Protein AF-A0A7W1U9C9-F1 (afdb_monomer_lite)

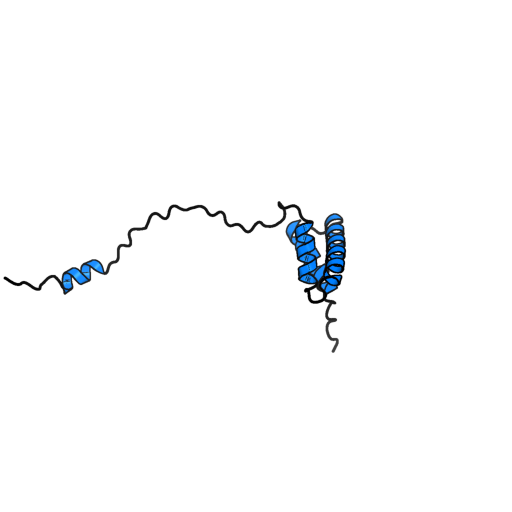pLDDT: mean 75.32, std 17.44, range [43.69, 95.0]

Structure (mmCIF, N/CA/C/O backbone):
data_AF-A0A7W1U9C9-F1
#
_entry.id   AF-A0A7W1U9C9-F1
#
loop_
_atom_site.group_PDB
_atom_site.id
_atom_site.type_symbol
_atom_site.label_atom_id
_atom_site.label_alt_id
_atom_site.label_comp_id
_atom_site.label_asym_id
_atom_site.label_entity_id
_atom_site.label_seq_id
_atom_site.pdbx_PDB_ins_code
_atom_site.Cartn_x
_atom_site.Cartn_y
_atom_site.Cartn_z
_atom_site.occupancy
_atom_site.B_iso_or_equiv
_atom_site.auth_seq_id
_atom_site.auth_comp_id
_atom_site.auth_asym_id
_atom_site.auth_atom_id
_atom_site.pdbx_PDB_model_num
ATOM 1 N N . MET A 1 1 ? -14.559 3.304 -29.428 1.00 45.06 1 MET A N 1
ATOM 2 C CA . MET A 1 1 ? -14.379 2.318 -28.343 1.00 45.06 1 MET A CA 1
ATOM 3 C C . MET A 1 1 ? -13.271 2.835 -27.444 1.00 45.06 1 MET A C 1
ATOM 5 O O . MET A 1 1 ? -12.119 2.829 -27.853 1.00 45.06 1 MET A O 1
ATOM 9 N N . SER A 1 2 ? -13.625 3.408 -26.297 1.00 45.78 2 SER A N 1
ATOM 10 C CA . SER A 1 2 ? -12.665 3.990 -25.357 1.00 45.78 2 SER A CA 1
ATOM 11 C C . SER A 1 2 ? -11.953 2.858 -24.619 1.00 45.78 2 SER A C 1
ATOM 13 O O . SER A 1 2 ? -12.599 2.119 -23.880 1.00 45.78 2 SER A O 1
ATOM 15 N N . HIS A 1 3 ? -10.649 2.679 -24.840 1.00 47.25 3 HIS A N 1
ATOM 16 C CA . HIS A 1 3 ? -9.854 1.806 -23.978 1.00 47.25 3 HIS A CA 1
ATOM 17 C C . HIS A 1 3 ? -9.926 2.344 -22.541 1.00 47.25 3 HIS A C 1
ATOM 19 O O . HIS A 1 3 ? -9.731 3.550 -22.357 1.00 47.25 3 HIS A O 1
ATOM 25 N N . PRO A 1 4 ? -10.211 1.508 -21.524 1.00 56.59 4 PRO A N 1
ATOM 26 C CA . PRO A 1 4 ? -10.078 1.951 -20.146 1.00 56.59 4 PRO A CA 1
ATOM 27 C C . PRO A 1 4 ? -8.625 2.382 -19.946 1.00 56.59 4 PRO A C 1
ATOM 29 O O . PRO A 1 4 ? -7.701 1.657 -20.319 1.00 56.59 4 PRO A O 1
ATOM 32 N N . ALA A 1 5 ? -8.428 3.598 -19.438 1.00 56.38 5 ALA A N 1
ATOM 33 C CA . ALA A 1 5 ? -7.106 4.123 -19.146 1.00 56.38 5 ALA A CA 1
ATOM 34 C C . ALA A 1 5 ? -6.394 3.127 -18.228 1.00 56.38 5 ALA A C 1
ATOM 36 O O . ALA A 1 5 ? -6.833 2.916 -17.099 1.00 56.38 5 ALA A O 1
ATOM 37 N N . ASN A 1 6 ? -5.333 2.484 -18.724 1.00 59.69 6 ASN A N 1
ATOM 38 C CA . ASN A 1 6 ? -4.490 1.648 -17.882 1.00 59.69 6 ASN A CA 1
ATOM 39 C C . ASN A 1 6 ? -3.922 2.560 -16.787 1.00 59.69 6 ASN A C 1
ATOM 41 O O . ASN A 1 6 ? -3.170 3.484 -17.120 1.00 59.69 6 ASN A O 1
ATOM 45 N N . PRO A 1 7 ? -4.298 2.366 -15.510 1.00 70.62 7 PRO A N 1
ATOM 46 C CA . PRO A 1 7 ? -3.764 3.189 -14.442 1.00 70.62 7 PRO A CA 1
ATOM 47 C C . PRO A 1 7 ? -2.250 3.018 -14.431 1.00 70.62 7 PRO A C 1
ATOM 49 O O . PRO A 1 7 ? -1.729 1.916 -14.630 1.00 70.62 7 PRO A O 1
ATOM 52 N N . SER A 1 8 ? -1.527 4.115 -14.212 1.00 87.62 8 SER A N 1
ATOM 53 C CA . SER A 1 8 ? -0.076 4.019 -14.061 1.00 87.62 8 SER A CA 1
ATOM 54 C C . SER A 1 8 ? 0.245 3.038 -12.926 1.00 87.62 8 SER A C 1
ATOM 56 O O . SER A 1 8 ? -0.478 2.977 -11.929 1.00 87.62 8 SER A O 1
ATOM 58 N N . LEU A 1 9 ? 1.337 2.276 -13.039 1.00 88.44 9 LEU A N 1
ATOM 59 C CA . LEU A 1 9 ? 1.717 1.296 -12.008 1.00 88.44 9 LEU A CA 1
ATOM 60 C C . LEU A 1 9 ? 1.820 1.921 -10.603 1.00 88.44 9 LEU A C 1
ATOM 62 O O . LEU A 1 9 ? 1.555 1.260 -9.604 1.00 88.44 9 LEU A O 1
ATOM 66 N N . TRP A 1 10 ? 2.152 3.211 -10.528 1.00 90.50 10 TRP A N 1
ATOM 67 C CA . TRP A 1 10 ? 2.185 3.984 -9.287 1.00 90.50 10 TRP A CA 1
ATOM 68 C C . TRP A 1 10 ? 0.803 4.337 -8.737 1.00 90.50 10 TRP A C 1
ATOM 70 O O . TRP A 1 10 ? 0.625 4.313 -7.523 1.00 90.50 10 TRP A O 1
ATOM 80 N N . GLN A 1 11 ? -0.174 4.626 -9.598 1.00 91.75 11 GLN A N 1
ATOM 81 C CA . GLN A 1 11 ? -1.568 4.775 -9.171 1.00 91.75 11 GLN A CA 1
ATOM 82 C C . GLN A 1 11 ? -2.117 3.443 -8.663 1.00 91.75 11 GLN A C 1
ATOM 84 O O . GLN A 1 11 ? -2.736 3.412 -7.608 1.00 91.75 11 GLN A O 1
ATOM 89 N N . ALA A 1 12 ? -1.822 2.335 -9.351 1.00 91.44 12 ALA A N 1
ATOM 90 C CA . ALA A 1 12 ? -2.210 1.006 -8.884 1.00 91.44 12 ALA A CA 1
ATOM 91 C C . ALA A 1 12 ? -1.579 0.674 -7.518 1.00 91.44 12 ALA A C 1
ATOM 93 O O . ALA A 1 12 ? -2.263 0.157 -6.637 1.00 91.44 12 ALA A O 1
ATOM 94 N N . ALA A 1 13 ? -0.301 1.017 -7.317 1.00 91.44 13 ALA A N 1
ATOM 95 C CA . ALA A 1 13 ? 0.383 0.856 -6.034 1.00 91.44 13 ALA A CA 1
ATOM 96 C C . ALA A 1 13 ? -0.255 1.701 -4.923 1.00 91.44 13 ALA A C 1
ATOM 98 O O . ALA A 1 13 ? -0.485 1.194 -3.827 1.00 91.44 13 ALA A O 1
ATOM 99 N N . GLN A 1 14 ? -0.595 2.959 -5.215 1.00 93.38 14 GLN A N 1
ATOM 100 C CA . GLN A 1 14 ? -1.296 3.831 -4.277 1.00 93.38 14 GLN A CA 1
ATOM 101 C C . GLN A 1 14 ? -2.674 3.266 -3.913 1.00 93.38 14 GLN A C 1
ATOM 103 O O . GLN A 1 14 ? -2.947 3.061 -2.739 1.00 93.38 14 GLN A O 1
ATOM 108 N N . SER A 1 15 ? -3.522 2.930 -4.888 1.00 92.12 15 SER A N 1
ATOM 109 C CA . SER A 1 15 ? -4.850 2.366 -4.604 1.00 92.12 15 SER A CA 1
ATOM 110 C C . SER A 1 15 ? -4.769 1.062 -3.804 1.00 92.12 15 SER A C 1
ATOM 112 O O . SER A 1 15 ? -5.617 0.802 -2.952 1.00 92.12 15 SER A O 1
ATOM 114 N N . ARG A 1 16 ? -3.733 0.244 -4.039 1.00 92.00 16 ARG A N 1
ATOM 115 C CA . ARG A 1 16 ? -3.473 -0.980 -3.268 1.00 92.00 16 ARG A CA 1
ATOM 116 C C . ARG A 1 16 ? -3.129 -0.667 -1.809 1.00 92.00 16 ARG A C 1
ATOM 118 O O . ARG A 1 16 ? -3.668 -1.320 -0.920 1.00 92.00 16 ARG A O 1
ATOM 125 N N . ALA A 1 17 ? -2.267 0.321 -1.580 1.00 91.69 17 ALA A N 1
ATOM 126 C CA . ALA A 1 17 ? -1.896 0.798 -0.252 1.00 91.69 17 ALA A CA 1
ATOM 127 C C . ALA A 1 17 ? -3.105 1.328 0.529 1.00 91.69 17 ALA A C 1
ATOM 129 O O . ALA A 1 17 ? -3.324 0.942 1.675 1.00 91.69 17 ALA A O 1
ATOM 130 N N . GLU A 1 18 ? -3.918 2.165 -0.115 1.00 92.81 18 GLU A N 1
ATOM 131 C CA . GLU A 1 18 ? -5.114 2.752 0.490 1.00 92.81 18 GLU A CA 1
ATOM 132 C C . GLU A 1 18 ? -6.138 1.673 0.860 1.00 92.81 18 GLU A C 1
ATOM 134 O O . GLU A 1 18 ? -6.653 1.663 1.977 1.00 92.81 18 GLU A O 1
ATOM 139 N N . ALA A 1 19 ? -6.374 0.712 -0.040 1.00 91.19 19 ALA A N 1
ATOM 140 C CA . ALA A 1 19 ? -7.255 -0.423 0.224 1.00 91.19 19 ALA A CA 1
ATOM 141 C C . ALA A 1 19 ? -6.742 -1.304 1.375 1.00 91.19 19 ALA A C 1
ATOM 143 O O . ALA A 1 19 ? -7.536 -1.767 2.192 1.00 91.19 19 ALA A O 1
ATOM 144 N N . TYR A 1 20 ? -5.426 -1.522 1.460 1.00 89.81 20 TYR A N 1
ATOM 145 C CA . TYR A 1 20 ? -4.811 -2.289 2.542 1.00 89.81 20 TYR A CA 1
ATOM 146 C C . TYR A 1 20 ? -4.984 -1.599 3.900 1.00 89.81 20 TYR A C 1
ATOM 148 O O . TYR A 1 20 ? -5.458 -2.224 4.846 1.00 89.81 20 TYR A O 1
ATOM 156 N N . LEU A 1 21 ? -4.675 -0.302 3.989 1.00 90.12 21 LEU A N 1
ATOM 157 C CA . LEU A 1 21 ? -4.851 0.469 5.222 1.00 90.12 21 LEU A CA 1
ATOM 158 C C . LEU A 1 21 ? -6.327 0.571 5.626 1.00 90.12 21 LEU A C 1
ATOM 160 O O . LEU A 1 21 ? -6.654 0.388 6.798 1.00 90.12 21 LEU A O 1
ATOM 164 N N . GLY A 1 22 ? -7.224 0.772 4.655 1.00 87.69 22 GLY A N 1
ATOM 165 C CA . GLY A 1 22 ? -8.666 0.77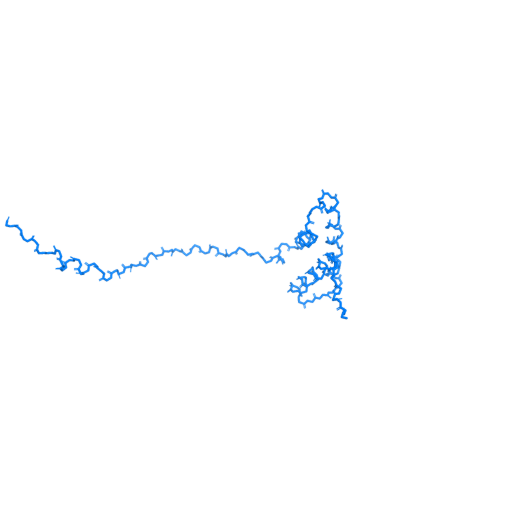2 4.892 1.00 87.69 22 GLY A CA 1
ATOM 166 C C . GLY A 1 22 ? -9.179 -0.561 5.445 1.00 87.69 22 GLY A C 1
ATOM 167 O O . GLY A 1 22 ? -10.003 -0.567 6.357 1.00 87.69 22 GLY A O 1
ATOM 168 N N . ALA A 1 23 ? -8.660 -1.689 4.946 1.00 87.81 23 ALA A N 1
ATOM 169 C CA . ALA A 1 23 ? -9.008 -3.018 5.445 1.00 87.81 23 ALA A CA 1
ATOM 170 C C . ALA A 1 23 ? -8.454 -3.289 6.853 1.00 87.81 23 ALA A C 1
ATOM 172 O O . ALA A 1 23 ? -9.132 -3.925 7.656 1.00 87.81 23 ALA A O 1
ATOM 173 N N . LEU A 1 24 ? -7.249 -2.802 7.163 1.00 85.12 24 LEU A N 1
ATOM 174 C CA . LEU A 1 24 ? -6.631 -2.984 8.479 1.00 85.12 24 LEU A CA 1
ATOM 175 C C . LEU A 1 24 ? -7.315 -2.169 9.579 1.00 85.12 24 LEU A C 1
ATOM 177 O O . LEU A 1 24 ? -7.475 -2.660 10.693 1.00 85.12 24 LEU A O 1
ATOM 181 N N . ARG A 1 25 ? -7.691 -0.921 9.284 1.00 82.06 25 ARG A N 1
ATOM 182 C CA . ARG A 1 25 ? -8.129 0.053 10.300 1.00 82.06 25 ARG A CA 1
ATOM 183 C C . ARG A 1 25 ? -9.627 0.365 10.266 1.00 82.06 25 ARG A C 1
ATOM 185 O O . ARG A 1 25 ? -10.107 1.157 11.069 1.00 82.06 25 ARG A O 1
ATOM 192 N N . GLY A 1 26 ? -10.381 -0.256 9.354 1.00 79.25 26 GLY A N 1
ATOM 193 C CA . GLY A 1 26 ? -11.832 -0.072 9.229 1.00 79.25 26 GLY A CA 1
ATOM 194 C C . GLY A 1 26 ? -12.254 1.297 8.679 1.00 79.25 26 GLY A C 1
ATOM 195 O O . GLY A 1 26 ? -13.434 1.640 8.727 1.00 79.25 26 GLY A O 1
ATOM 196 N N . GLY A 1 27 ? -11.309 2.084 8.156 1.00 79.75 27 GLY A N 1
ATOM 197 C CA . GLY A 1 27 ? -11.534 3.429 7.632 1.00 79.75 27 GLY A CA 1
ATOM 198 C C . GLY A 1 27 ? -10.273 4.021 7.000 1.00 79.75 27 GLY A C 1
ATOM 199 O O . GLY A 1 27 ? -9.176 3.503 7.184 1.00 79.75 27 GLY A O 1
ATOM 200 N N . PHE A 1 28 ? -10.434 5.099 6.226 1.00 84.56 28 PHE A N 1
ATOM 201 C CA . PHE A 1 28 ? -9.326 5.784 5.551 1.00 84.56 28 PHE A CA 1
ATOM 202 C C . PHE A 1 28 ? -9.358 7.291 5.842 1.00 84.56 28 PHE A C 1
ATOM 204 O O . PHE A 1 28 ? -10.087 8.063 5.206 1.00 84.56 28 PHE A O 1
ATOM 211 N N . GLY A 1 29 ? -8.588 7.702 6.846 1.00 88.38 29 GLY A N 1
ATOM 212 C CA . GLY A 1 29 ? -8.527 9.054 7.379 1.00 88.38 29 GLY A CA 1
ATOM 213 C C . GLY A 1 29 ? -7.243 9.793 7.008 1.00 88.38 29 GLY A C 1
ATOM 214 O O . GLY A 1 29 ? -6.636 9.585 5.957 1.00 88.38 29 GLY A O 1
ATOM 215 N N . THR A 1 30 ? -6.859 10.744 7.857 1.00 89.88 30 THR A N 1
ATOM 216 C CA . THR A 1 30 ? -5.656 11.567 7.671 1.00 89.88 30 THR A CA 1
ATOM 217 C C . THR A 1 30 ? -4.369 10.804 7.960 1.00 89.88 30 THR A C 1
ATOM 219 O O . THR A 1 30 ? -3.382 11.024 7.261 1.00 89.88 30 THR A O 1
ATOM 222 N N . GLU A 1 31 ? -4.376 9.900 8.939 1.00 89.31 31 GLU A N 1
ATOM 223 C CA . GLU A 1 31 ? -3.203 9.095 9.302 1.00 89.31 31 GLU A CA 1
ATOM 224 C C . GLU A 1 31 ? -2.834 8.122 8.179 1.00 89.31 31 GLU A C 1
ATOM 226 O O . GLU A 1 31 ? -1.683 8.061 7.753 1.00 89.31 31 GLU A O 1
ATOM 231 N N . GLU A 1 32 ? -3.820 7.435 7.605 1.00 90.56 32 GLU A N 1
ATOM 232 C CA . GLU A 1 32 ? -3.609 6.477 6.521 1.00 90.56 32 GLU A CA 1
ATOM 233 C C . GLU A 1 32 ? -3.094 7.169 5.252 1.00 90.56 32 GLU A C 1
ATOM 235 O O . GLU A 1 32 ? -2.234 6.637 4.546 1.00 90.56 32 GLU A O 1
ATOM 240 N N . ARG A 1 33 ? -3.550 8.400 4.982 1.00 90.81 33 ARG A N 1
ATOM 241 C CA . ARG A 1 33 ? -3.004 9.228 3.894 1.00 90.81 33 ARG A CA 1
ATOM 242 C C . ARG A 1 33 ? -1.546 9.596 4.137 1.00 90.81 33 ARG A C 1
ATOM 244 O O . ARG A 1 33 ? -0.755 9.548 3.196 1.00 90.81 33 ARG A O 1
ATOM 251 N N . GLN A 1 34 ? -1.181 9.949 5.370 1.00 92.81 34 GLN A N 1
ATOM 252 C CA . GLN A 1 34 ? 0.207 10.253 5.724 1.00 92.81 34 GLN A CA 1
ATOM 253 C C . GLN A 1 34 ? 1.100 9.016 5.577 1.00 92.81 34 GLN A C 1
ATOM 255 O O . GLN A 1 34 ? 2.165 9.119 4.970 1.00 92.81 34 GLN A O 1
ATOM 260 N N . LEU A 1 35 ? 0.639 7.849 6.038 1.00 91.56 35 LEU A N 1
ATOM 261 C CA . LEU A 1 35 ? 1.331 6.566 5.869 1.00 91.56 35 LEU A CA 1
ATOM 262 C C . LEU A 1 35 ? 1.498 6.186 4.393 1.00 91.56 35 LEU A C 1
ATOM 264 O O . LEU A 1 35 ? 2.568 5.760 3.966 1.00 91.56 35 LEU A O 1
ATOM 268 N N . THR A 1 36 ? 0.462 6.391 3.583 1.00 93.56 36 THR A N 1
ATOM 269 C CA . THR A 1 36 ? 0.528 6.135 2.138 1.00 93.56 36 THR A CA 1
ATOM 270 C C . THR A 1 36 ? 1.531 7.073 1.458 1.00 93.56 36 THR A C 1
ATOM 272 O O . THR A 1 36 ? 2.332 6.639 0.629 1.00 93.56 36 THR A O 1
ATOM 275 N N . ALA A 1 37 ? 1.536 8.359 1.824 1.00 93.75 37 ALA A N 1
ATOM 276 C CA . ALA A 1 37 ? 2.453 9.349 1.264 1.00 93.75 37 ALA A CA 1
ATOM 277 C C . ALA A 1 37 ? 3.920 9.081 1.646 1.00 93.75 37 ALA A C 1
ATOM 279 O O . ALA A 1 37 ? 4.812 9.189 0.794 1.00 93.75 37 ALA A O 1
ATOM 280 N N . SER A 1 38 ? 4.184 8.701 2.898 1.00 94.94 38 SER A N 1
ATOM 281 C CA . SER A 1 38 ? 5.531 8.344 3.354 1.00 94.94 38 SER A CA 1
ATOM 282 C C . SER A 1 38 ? 6.017 7.052 2.692 1.00 94.94 38 SER A C 1
ATOM 284 O O . SER A 1 38 ? 7.139 7.023 2.177 1.00 94.94 38 SER A O 1
ATOM 286 N N . ALA A 1 39 ? 5.159 6.034 2.577 1.00 93.88 39 ALA A N 1
ATOM 287 C CA . ALA A 1 39 ? 5.480 4.797 1.873 1.00 93.88 39 ALA A CA 1
ATOM 288 C C . ALA A 1 39 ? 5.782 5.020 0.386 1.00 93.88 39 ALA A C 1
ATOM 290 O O . ALA A 1 39 ? 6.782 4.516 -0.121 1.00 93.88 39 ALA A O 1
ATOM 291 N N . LEU A 1 40 ? 4.980 5.829 -0.317 1.00 93.88 40 LEU A N 1
ATOM 292 C CA . LEU A 1 40 ? 5.236 6.187 -1.717 1.00 93.88 40 LEU A CA 1
ATOM 293 C C . LEU A 1 40 ? 6.568 6.926 -1.888 1.00 93.88 40 LEU A C 1
ATOM 295 O O . LEU A 1 40 ? 7.288 6.692 -2.861 1.00 93.88 40 LEU A O 1
ATOM 299 N N . THR A 1 41 ? 6.908 7.811 -0.952 1.00 95.00 41 THR A N 1
ATOM 300 C CA . THR A 1 41 ? 8.176 8.551 -0.977 1.00 95.00 41 THR A CA 1
ATOM 301 C C . THR A 1 41 ? 9.364 7.607 -0.791 1.00 95.00 41 THR A C 1
ATOM 303 O O . THR A 1 41 ? 10.308 7.650 -1.583 1.00 95.00 41 THR A O 1
ATOM 306 N N . SER A 1 42 ? 9.279 6.701 0.186 1.00 93.75 42 SER A N 1
ATOM 307 C CA . SER A 1 42 ? 10.290 5.668 0.433 1.00 93.75 42 SER A CA 1
ATOM 308 C C . SER A 1 42 ? 10.452 4.719 -0.763 1.00 93.75 42 SER A C 1
ATOM 310 O O . SER A 1 42 ? 11.558 4.544 -1.276 1.00 93.75 42 SER A O 1
ATOM 312 N N . ALA A 1 43 ? 9.347 4.207 -1.309 1.00 92.88 43 ALA A N 1
ATOM 313 C CA . ALA A 1 43 ? 9.346 3.315 -2.466 1.00 92.88 43 ALA A CA 1
ATOM 314 C C . ALA A 1 43 ? 9.960 3.969 -3.715 1.00 92.88 43 ALA A C 1
ATOM 316 O O . ALA A 1 43 ? 10.689 3.332 -4.476 1.00 92.88 43 ALA A O 1
ATOM 317 N N . ARG A 1 44 ? 9.709 5.266 -3.937 1.00 92.44 44 ARG A N 1
ATOM 318 C CA . ARG A 1 44 ? 10.345 6.021 -5.030 1.00 92.44 44 ARG A CA 1
ATOM 319 C C . ARG A 1 44 ? 11.847 6.171 -4.823 1.00 92.44 44 ARG A C 1
ATOM 321 O O . ARG A 1 44 ? 12.587 6.077 -5.800 1.00 92.44 44 ARG A O 1
ATOM 328 N N . ALA A 1 45 ? 12.298 6.392 -3.589 1.00 92.81 45 ALA A N 1
ATOM 329 C CA . ALA A 1 45 ? 13.722 6.432 -3.272 1.00 92.81 45 ALA A CA 1
ATOM 330 C C . ALA A 1 45 ? 14.383 5.063 -3.511 1.00 92.81 45 ALA A C 1
ATOM 332 O O . ALA A 1 45 ? 15.410 4.997 -4.182 1.00 92.81 45 ALA A O 1
ATOM 333 N N . GLN A 1 46 ? 13.751 3.970 -3.073 1.00 89.69 46 GLN A N 1
ATOM 334 C CA . GLN A 1 46 ? 14.235 2.606 -3.310 1.00 89.69 46 GLN A CA 1
ATOM 335 C C . GLN A 1 46 ? 14.273 2.240 -4.797 1.00 89.69 46 GLN A C 1
ATOM 337 O O . GLN A 1 46 ? 15.247 1.646 -5.251 1.00 89.69 46 GLN A O 1
ATOM 342 N N . ARG A 1 47 ? 13.283 2.659 -5.596 1.00 89.69 47 ARG A N 1
ATOM 343 C CA . ARG A 1 47 ? 13.289 2.404 -7.046 1.00 89.69 47 ARG A CA 1
ATOM 344 C C . ARG A 1 47 ? 14.461 3.073 -7.769 1.00 89.69 47 ARG A C 1
ATOM 346 O O . ARG A 1 47 ? 14.912 2.571 -8.789 1.00 89.69 47 ARG A O 1
ATOM 353 N N . ARG A 1 48 ? 14.976 4.198 -7.260 1.00 90.81 48 ARG A N 1
ATOM 354 C CA . ARG A 1 48 ? 16.189 4.820 -7.826 1.00 90.81 48 ARG A CA 1
ATOM 355 C C . ARG A 1 48 ? 17.420 3.934 -7.640 1.00 90.81 48 ARG A C 1
ATOM 357 O O . ARG A 1 48 ? 18.311 3.974 -8.478 1.00 90.81 48 ARG A O 1
ATOM 364 N N . LEU A 1 49 ? 17.453 3.157 -6.558 1.00 92.12 49 LEU A N 1
ATOM 365 C CA . LEU A 1 49 ? 18.516 2.195 -6.271 1.00 92.12 49 LEU A CA 1
ATOM 366 C C . LEU A 1 49 ? 18.295 0.870 -7.015 1.00 92.12 49 LEU A C 1
ATOM 368 O O . LEU A 1 49 ? 19.261 0.235 -7.421 1.00 92.12 49 LEU A O 1
ATOM 372 N N . ASN A 1 50 ? 17.035 0.469 -7.212 1.00 91.19 50 ASN A N 1
ATOM 373 C CA . ASN A 1 50 ? 16.658 -0.740 -7.939 1.00 91.19 50 ASN A CA 1
ATOM 374 C C . ASN A 1 50 ? 15.516 -0.463 -8.945 1.00 91.19 50 ASN A C 1
ATOM 376 O O . ASN A 1 50 ? 14.337 -0.549 -8.580 1.00 91.19 50 ASN A O 1
ATOM 380 N N . PRO A 1 51 ? 15.835 -0.119 -10.208 1.00 88.38 51 PRO A N 1
ATOM 381 C CA . PRO A 1 51 ? 14.839 0.299 -11.199 1.00 88.38 51 PRO A CA 1
ATOM 382 C C . PRO A 1 51 ? 13.924 -0.832 -11.691 1.00 88.38 51 PRO A C 1
ATOM 384 O O . PRO A 1 51 ? 12.795 -0.552 -12.110 1.00 88.38 51 PRO A O 1
ATOM 387 N N . GLU A 1 52 ? 14.381 -2.083 -11.595 1.00 90.38 52 GLU A N 1
ATOM 388 C CA . GLU A 1 52 ? 13.650 -3.291 -12.008 1.00 90.38 52 GLU A CA 1
ATOM 389 C C . GLU A 1 52 ? 12.578 -3.712 -10.991 1.00 90.38 52 GLU A C 1
ATOM 391 O O . GLU A 1 52 ? 11.659 -4.470 -11.305 1.00 90.38 52 GLU A O 1
ATOM 396 N N . ALA A 1 53 ? 12.654 -3.209 -9.756 1.00 89.81 53 ALA A N 1
ATOM 397 C CA . ALA A 1 53 ? 11.716 -3.580 -8.710 1.00 89.81 53 ALA A CA 1
ATOM 398 C C . ALA A 1 53 ? 10.276 -3.129 -9.035 1.00 89.81 53 ALA A C 1
ATOM 400 O O . ALA A 1 53 ? 10.015 -2.017 -9.515 1.00 89.81 53 ALA A O 1
ATOM 401 N N . ASN A 1 54 ? 9.304 -3.996 -8.741 1.00 90.62 54 ASN A N 1
ATOM 402 C CA . ASN A 1 54 ? 7.888 -3.701 -8.938 1.00 90.62 54 ASN A CA 1
ATOM 403 C C . ASN A 1 54 ? 7.451 -2.579 -7.970 1.00 90.62 54 ASN A C 1
ATOM 405 O O . ASN A 1 54 ? 7.629 -2.724 -6.760 1.00 90.62 54 ASN A O 1
ATOM 409 N N . PRO A 1 55 ? 6.860 -1.470 -8.456 1.00 89.56 55 PRO A N 1
ATOM 410 C CA . PRO A 1 55 ? 6.528 -0.342 -7.588 1.00 89.56 55 PRO A CA 1
ATOM 411 C C . PRO A 1 55 ? 5.433 -0.680 -6.569 1.00 89.56 55 PRO A C 1
ATOM 413 O O . PRO A 1 55 ? 5.417 -0.090 -5.495 1.00 89.56 55 PRO A O 1
ATOM 416 N N . ILE A 1 56 ? 4.560 -1.652 -6.856 1.00 92.06 56 ILE A N 1
ATOM 417 C CA . ILE A 1 56 ? 3.571 -2.142 -5.887 1.00 92.06 56 ILE A CA 1
ATOM 418 C C . ILE A 1 56 ? 4.281 -2.832 -4.720 1.00 92.06 56 ILE A C 1
ATOM 420 O O . ILE A 1 56 ? 3.972 -2.542 -3.569 1.00 92.06 56 ILE A O 1
ATOM 424 N N . ALA A 1 57 ? 5.252 -3.705 -5.009 1.00 91.81 57 ALA A N 1
ATOM 425 C CA . ALA A 1 57 ? 6.005 -4.418 -3.979 1.00 91.81 57 ALA A CA 1
ATOM 426 C C . ALA A 1 57 ? 6.761 -3.441 -3.068 1.00 91.81 57 ALA A C 1
ATOM 428 O O . ALA A 1 57 ? 6.601 -3.503 -1.854 1.00 91.81 57 ALA A O 1
ATOM 429 N N . LEU A 1 58 ? 7.469 -2.467 -3.653 1.00 91.94 58 LEU A N 1
ATOM 430 C CA . LEU A 1 58 ? 8.206 -1.451 -2.892 1.00 91.94 58 LEU A CA 1
ATOM 431 C C . LEU A 1 58 ? 7.300 -0.630 -1.962 1.00 91.94 58 LEU A C 1
ATOM 433 O O . LEU A 1 58 ? 7.668 -0.345 -0.827 1.00 91.94 58 LEU A O 1
ATOM 437 N N . VAL A 1 59 ? 6.106 -0.243 -2.427 1.00 93.31 59 VAL A N 1
ATOM 438 C CA . VAL A 1 59 ? 5.150 0.510 -1.598 1.00 93.31 59 VAL A CA 1
ATOM 439 C C . VAL A 1 59 ? 4.626 -0.344 -0.447 1.00 93.31 59 VAL A C 1
ATOM 441 O O . VAL A 1 59 ? 4.554 0.145 0.677 1.00 93.31 59 VAL A O 1
ATOM 444 N N . MET A 1 60 ? 4.295 -1.612 -0.697 1.00 91.69 60 MET A N 1
ATOM 445 C CA . MET A 1 60 ? 3.812 -2.516 0.349 1.00 91.69 60 MET A CA 1
ATOM 446 C C . MET A 1 60 ? 4.899 -2.838 1.380 1.00 91.69 60 MET A C 1
ATOM 448 O O . MET A 1 60 ? 4.617 -2.831 2.572 1.00 91.69 60 MET A O 1
ATOM 452 N N . GLU A 1 61 ? 6.143 -3.058 0.950 1.00 91.25 61 GLU A N 1
ATOM 453 C CA . GLU A 1 61 ? 7.283 -3.254 1.854 1.00 91.25 61 GLU A CA 1
ATOM 454 C C . GLU A 1 61 ? 7.538 -2.013 2.716 1.00 91.25 61 GLU A C 1
ATOM 456 O O . GLU A 1 61 ? 7.699 -2.126 3.932 1.00 91.25 61 GLU A O 1
ATOM 461 N N . ALA A 1 62 ? 7.501 -0.822 2.110 1.00 91.25 62 ALA A N 1
ATOM 462 C CA . ALA A 1 62 ? 7.637 0.432 2.841 1.00 91.25 62 ALA A CA 1
ATOM 463 C C . ALA A 1 62 ? 6.497 0.638 3.853 1.00 91.25 62 ALA A C 1
ATOM 465 O O . ALA A 1 62 ? 6.761 1.060 4.975 1.00 91.25 62 ALA A O 1
ATOM 466 N N . LEU A 1 63 ? 5.250 0.303 3.499 1.00 90.31 63 LEU A N 1
ATOM 467 C CA . LEU A 1 63 ? 4.118 0.332 4.435 1.00 90.31 63 LEU A CA 1
ATOM 468 C C . LEU A 1 63 ? 4.314 -0.642 5.593 1.00 90.31 63 LEU A C 1
ATOM 470 O O . LEU A 1 63 ? 4.129 -0.253 6.741 1.00 90.31 63 LEU A O 1
ATOM 474 N N . CYS A 1 64 ? 4.719 -1.882 5.316 1.00 86.88 64 CYS A N 1
ATOM 475 C CA . CYS A 1 64 ? 4.979 -2.876 6.356 1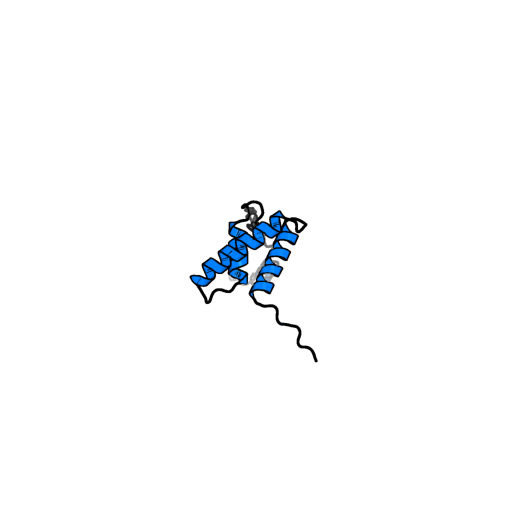.00 86.88 64 CYS A CA 1
ATOM 476 C C . CYS A 1 64 ? 6.075 -2.426 7.330 1.00 86.88 64 CYS A C 1
ATOM 478 O O . CYS A 1 64 ? 5.980 -2.725 8.514 1.00 86.88 64 CYS A O 1
ATOM 480 N N . GLY A 1 65 ? 7.089 -1.693 6.858 1.00 86.25 65 GLY A N 1
ATOM 481 C CA . GLY A 1 65 ? 8.123 -1.116 7.722 1.00 86.25 65 GLY A CA 1
ATOM 482 C C . GLY A 1 65 ? 7.659 0.080 8.563 1.00 86.25 65 GLY A C 1
ATOM 483 O O . GLY A 1 65 ? 8.283 0.384 9.576 1.00 86.25 65 GLY A O 1
ATOM 484 N N . LEU A 1 66 ? 6.587 0.765 8.153 1.00 86.94 66 LEU A N 1
ATOM 485 C CA . LEU A 1 66 ? 6.016 1.915 8.864 1.00 86.94 66 LEU A CA 1
ATOM 486 C C . LEU A 1 66 ? 4.925 1.519 9.865 1.00 86.94 66 LEU A C 1
ATOM 488 O O . LEU A 1 66 ? 4.678 2.256 10.819 1.00 86.94 66 LEU A O 1
ATOM 492 N N . LEU A 1 67 ? 4.259 0.385 9.645 1.00 85.06 67 LEU A N 1
ATOM 493 C CA . LEU A 1 67 ? 3.219 -0.117 10.536 1.00 85.06 67 LEU A CA 1
ATOM 494 C C . LEU A 1 67 ? 3.837 -0.770 11.784 1.00 85.06 67 LEU A C 1
ATOM 496 O O . LEU A 1 67 ? 4.837 -1.485 11.680 1.00 85.06 67 LEU A O 1
ATOM 500 N N . PRO A 1 68 ? 3.250 -0.568 12.977 1.00 75.12 68 PRO A N 1
ATOM 501 C CA . PRO A 1 68 ? 3.700 -1.258 14.178 1.00 75.12 68 PRO A CA 1
ATOM 502 C C . PRO A 1 68 ? 3.487 -2.772 14.031 1.00 75.12 68 PRO A C 1
ATOM 504 O O . PRO A 1 68 ? 2.500 -3.219 13.449 1.00 75.12 68 PRO A O 1
ATOM 507 N N . ALA A 1 69 ? 4.382 -3.578 14.611 1.00 66.25 69 ALA A N 1
ATOM 508 C CA . ALA A 1 69 ? 4.347 -5.044 14.513 1.00 66.25 69 ALA A CA 1
ATOM 509 C C . ALA A 1 69 ? 3.057 -5.697 15.062 1.00 66.25 69 ALA A C 1
ATOM 511 O O . ALA A 1 69 ? 2.835 -6.882 14.842 1.00 66.25 69 ALA A O 1
ATOM 512 N N . SER A 1 70 ? 2.207 -4.948 15.775 1.00 60.91 70 SER A N 1
ATOM 513 C CA . SER A 1 70 ? 0.881 -5.399 16.216 1.00 60.91 70 SER A CA 1
ATOM 514 C C . SER A 1 70 ? -0.192 -5.330 15.124 1.00 60.91 70 SER A C 1
ATOM 516 O O . SER A 1 70 ? -1.225 -5.977 15.254 1.00 60.91 70 SER A O 1
ATOM 518 N N . GLU A 1 71 ? 0.019 -4.521 14.083 1.00 60.59 71 GLU A N 1
ATOM 519 C CA . GLU A 1 71 ? -0.931 -4.297 12.982 1.00 60.59 71 GLU A CA 1
ATOM 520 C C . GLU A 1 71 ? -0.606 -5.135 11.742 1.00 60.59 71 GLU A C 1
ATOM 522 O O . GLU A 1 71 ? -1.399 -5.200 10.802 1.00 60.59 71 GLU A O 1
ATOM 527 N N . THR A 1 72 ? 0.542 -5.815 11.731 1.00 56.22 72 THR A N 1
ATOM 528 C CA . THR A 1 72 ? 0.817 -6.842 10.735 1.00 56.22 72 THR A CA 1
ATOM 529 C C . THR A 1 72 ? 0.118 -8.130 11.173 1.00 56.22 72 THR A C 1
ATOM 531 O O . THR A 1 72 ? 0.347 -8.604 12.288 1.00 56.22 72 THR A O 1
ATOM 534 N N . PRO A 1 73 ? -0.753 -8.729 10.339 1.00 55.88 73 PRO A N 1
ATOM 535 C CA . PRO A 1 73 ? -1.321 -10.031 10.644 1.00 55.88 73 PRO A CA 1
ATOM 536 C C . PRO A 1 73 ? -0.176 -11.042 10.655 1.00 55.88 73 PRO A C 1
ATOM 538 O O . PRO A 1 73 ? 0.285 -11.520 9.618 1.00 55.88 73 PRO A O 1
ATOM 541 N N . MET A 1 74 ? 0.326 -11.321 11.852 1.00 53.53 74 MET A N 1
ATOM 542 C CA . MET A 1 74 ? 1.374 -12.287 12.102 1.00 53.53 74 MET A CA 1
ATOM 543 C C . MET A 1 74 ? 0.778 -13.668 11.809 1.00 53.53 74 MET A C 1
ATOM 545 O O . MET A 1 74 ? 0.176 -14.304 12.669 1.00 53.53 74 MET A O 1
ATOM 549 N N . MET A 1 75 ? 0.891 -14.121 10.557 1.00 56.84 75 MET A N 1
ATOM 550 C CA . MET A 1 75 ? 0.526 -15.475 10.126 1.00 56.84 75 MET A CA 1
ATOM 551 C C . MET A 1 75 ? 1.545 -16.502 10.631 1.00 56.84 75 MET A C 1
ATOM 553 O O . MET A 1 75 ? 2.092 -17.302 9.879 1.00 56.84 75 MET A O 1
ATOM 557 N N . THR A 1 76 ? 1.814 -16.494 11.930 1.00 58.19 76 THR A N 1
ATOM 558 C CA . THR A 1 76 ? 2.337 -17.672 12.608 1.00 58.19 76 THR A CA 1
ATOM 559 C C . THR A 1 76 ? 1.125 -18.431 13.128 1.00 58.19 76 THR A C 1
ATOM 561 O O . THR A 1 76 ? 0.533 -17.982 14.114 1.00 58.19 76 THR A O 1
ATOM 564 N N . PRO A 1 77 ? 0.703 -19.547 12.498 1.00 57.88 77 PRO A N 1
ATOM 565 C CA . PRO A 1 77 ? -0.227 -20.433 13.175 1.00 57.88 77 PRO A CA 1
ATOM 566 C C . PRO A 1 77 ? 0.413 -20.804 14.518 1.00 57.88 77 PRO A C 1
ATOM 568 O O . PRO A 1 77 ? 1.617 -21.090 14.549 1.00 57.88 77 PRO A O 1
ATOM 571 N N . PRO A 1 78 ? -0.328 -20.778 15.638 1.00 54.97 78 PRO A N 1
ATOM 572 C CA . PRO A 1 78 ? 0.195 -21.334 16.867 1.00 54.97 78 PRO A CA 1
ATOM 573 C C . PRO A 1 78 ? 0.509 -22.799 16.565 1.00 54.97 78 PRO A C 1
ATOM 575 O O . PRO A 1 78 ? -0.399 -23.599 16.346 1.00 54.97 78 PRO A O 1
ATOM 578 N N . MET A 1 79 ? 1.794 -23.157 16.523 1.00 55.62 79 MET A N 1
ATOM 579 C CA . MET A 1 79 ? 2.217 -24.546 16.648 1.00 55.62 79 MET A CA 1
ATOM 580 C C . MET A 1 79 ? 1.847 -24.980 18.067 1.00 55.62 79 MET A C 1
ATOM 582 O O . MET A 1 79 ? 2.688 -25.063 18.960 1.00 55.62 79 MET A O 1
ATOM 586 N N . GLN A 1 80 ? 0.560 -25.234 18.300 1.00 58.03 80 GL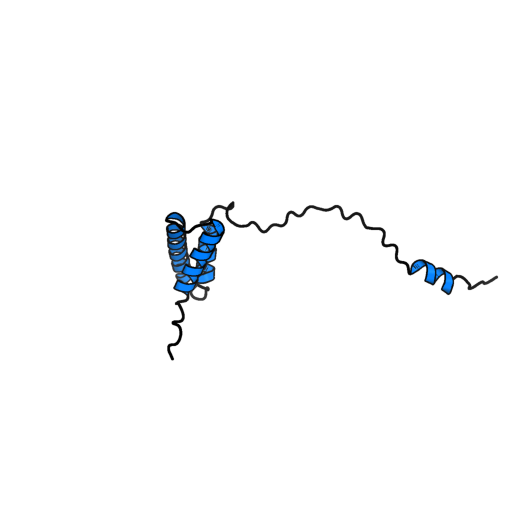N A N 1
ATOM 587 C CA . GLN A 1 80 ? 0.172 -26.150 19.345 1.00 58.03 80 GLN A CA 1
ATOM 588 C C . GLN A 1 80 ? 0.805 -27.469 18.934 1.00 58.03 80 GLN A C 1
ATOM 590 O O . GLN A 1 80 ? 0.402 -28.094 17.956 1.00 58.03 80 GLN A O 1
ATOM 595 N N . ARG A 1 81 ? 1.857 -27.854 19.656 1.00 56.75 81 ARG A N 1
ATOM 596 C CA . ARG A 1 81 ? 2.301 -29.239 19.718 1.00 56.75 81 ARG A CA 1
ATOM 597 C C . ARG A 1 81 ? 1.127 -30.025 20.294 1.00 56.75 81 ARG A C 1
ATOM 599 O O . ARG A 1 81 ? 1.088 -30.286 21.492 1.00 56.75 81 ARG A O 1
ATOM 606 N N . SER A 1 82 ? 0.134 -30.340 19.465 1.00 50.16 82 SER A N 1
ATOM 607 C CA . SER A 1 82 ? -0.744 -31.451 19.750 1.00 50.16 82 SER A CA 1
ATOM 608 C C . SER A 1 82 ? 0.196 -32.639 19.857 1.00 50.16 82 SER A C 1
ATOM 610 O O . SER A 1 82 ? 0.903 -33.009 18.920 1.00 50.16 82 SER A O 1
ATOM 612 N N . VAL A 1 83 ? 0.310 -33.156 21.073 1.00 54.62 83 VAL A N 1
ATOM 613 C CA . VAL A 1 83 ? 0.831 -34.490 21.298 1.00 54.62 83 VAL A CA 1
ATOM 614 C C . VAL A 1 83 ? -0.021 -35.383 20.402 1.00 54.62 83 VAL A C 1
ATOM 616 O O . VAL A 1 83 ? -1.191 -35.613 20.696 1.00 54.62 83 VAL A O 1
ATOM 619 N N . MET A 1 84 ? 0.525 -35.785 19.253 1.00 50.53 84 MET A N 1
ATOM 620 C CA . MET A 1 84 ? -0.033 -36.857 18.443 1.00 50.53 84 MET A CA 1
ATOM 621 C C . MET A 1 84 ? 0.014 -38.097 19.330 1.00 50.53 84 MET A C 1
ATOM 623 O O . MET A 1 84 ? 1.031 -38.783 19.407 1.00 50.53 84 MET A O 1
ATOM 627 N N . LEU A 1 85 ? -1.069 -38.344 20.061 1.00 61.78 85 LEU A N 1
ATOM 628 C CA . LEU A 1 85 ? -1.388 -39.690 20.494 1.00 61.78 85 LEU A CA 1
ATOM 629 C C . LEU A 1 85 ? -1.592 -40.477 19.195 1.00 61.78 85 LEU A C 1
ATOM 631 O O . LEU A 1 85 ? -2.457 -40.089 18.406 1.00 61.78 85 LEU A O 1
ATOM 635 N N . PRO A 1 86 ? -0.775 -41.501 18.902 1.00 57.91 86 PRO A N 1
ATOM 636 C CA . PRO A 1 86 ? -1.038 -42.347 17.754 1.00 57.91 86 PRO A CA 1
ATOM 637 C C . PRO A 1 86 ? -2.391 -43.016 17.994 1.00 57.91 86 PRO A C 1
ATOM 639 O O . PRO A 1 86 ? -2.541 -43.791 18.941 1.00 57.91 86 PRO A O 1
ATOM 642 N N . GLU A 1 87 ? -3.387 -42.686 17.173 1.00 61.41 87 GLU A N 1
ATOM 643 C CA . GLU A 1 87 ? -4.612 -43.473 17.132 1.00 61.41 87 GLU A CA 1
ATOM 644 C C . GLU A 1 87 ? -4.226 -44.919 16.788 1.00 61.41 87 GLU A C 1
ATOM 646 O O . GLU A 1 87 ? -3.443 -45.137 15.853 1.00 61.41 87 GLU A O 1
ATOM 651 N N . PRO A 1 88 ? -4.711 -45.922 17.540 1.00 57.00 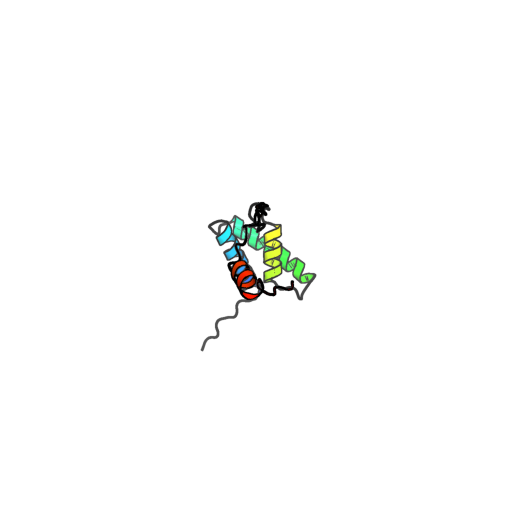88 PRO A N 1
ATOM 652 C CA . PRO A 1 88 ? -4.506 -47.307 17.169 1.00 57.00 88 PRO A CA 1
ATOM 653 C C . PRO A 1 88 ? -5.244 -47.536 15.852 1.00 57.00 88 PRO A C 1
ATOM 655 O O . PRO A 1 88 ? -6.470 -47.587 15.803 1.00 57.00 88 PRO A O 1
ATOM 658 N N . ILE A 1 89 ? -4.483 -47.641 14.765 1.00 59.00 89 ILE A N 1
ATOM 659 C CA . ILE A 1 89 ? -5.026 -48.025 13.471 1.00 59.00 89 ILE A CA 1
ATOM 660 C C . ILE A 1 89 ? -5.426 -49.496 13.592 1.00 59.00 89 ILE A C 1
ATOM 662 O O . ILE A 1 89 ? -4.603 -50.397 13.418 1.00 59.00 89 ILE A O 1
ATOM 666 N N . GLU A 1 90 ? -6.690 -49.754 13.912 1.00 56.41 90 GLU A N 1
ATOM 667 C CA . GLU A 1 90 ? -7.292 -51.066 13.717 1.00 56.41 90 GLU A CA 1
ATOM 668 C C . GLU A 1 90 ? -7.410 -51.294 12.208 1.00 56.41 90 GLU A C 1
ATOM 670 O O . GLU A 1 90 ? -8.407 -50.971 11.571 1.00 56.41 90 GLU A O 1
ATOM 675 N N . PHE A 1 91 ? -6.337 -51.804 11.601 1.00 51.34 91 PHE A N 1
ATOM 676 C CA . PHE A 1 91 ? -6.366 -52.299 10.232 1.00 51.34 91 PHE A CA 1
ATOM 677 C C . PHE A 1 91 ? -7.225 -53.579 10.195 1.00 51.34 91 PHE A C 1
ATOM 679 O O . PHE A 1 91 ? -6.775 -54.616 10.693 1.00 51.34 91 PHE A O 1
ATOM 686 N N . PRO A 1 92 ? -8.399 -53.596 9.532 1.00 56.56 92 PRO A N 1
ATOM 687 C CA . PRO A 1 92 ? -9.260 -54.784 9.451 1.00 56.56 92 PRO A CA 1
ATOM 688 C C . PRO A 1 92 ? -8.681 -55.913 8.572 1.00 56.56 92 PRO A C 1
ATOM 690 O O . PRO A 1 92 ? -9.335 -56.919 8.314 1.00 56.56 92 PRO A O 1
ATOM 693 N N . VAL A 1 93 ? -7.441 -55.774 8.095 1.00 56.16 93 VAL A N 1
ATOM 694 C CA . VAL A 1 93 ? -6.796 -56.712 7.163 1.00 56.16 93 VAL A CA 1
ATOM 695 C C . VAL A 1 93 ? -5.990 -57.797 7.897 1.00 56.16 93 VAL A C 1
ATOM 697 O O . VAL A 1 93 ? -5.639 -58.821 7.308 1.00 56.16 93 VAL A O 1
ATOM 700 N N . HIS A 1 94 ? -5.724 -57.625 9.197 1.00 52.97 94 HIS A N 1
ATOM 701 C CA . HIS A 1 94 ? -4.858 -58.537 9.951 1.00 52.97 94 HIS A CA 1
ATOM 702 C C . HIS A 1 94 ? -5.528 -59.889 10.288 1.00 52.97 94 HIS A C 1
ATOM 704 O O . HIS A 1 94 ? -4.845 -60.912 10.384 1.00 52.97 94 HIS A O 1
ATOM 710 N N . ASP A 1 95 ? -6.862 -59.937 10.391 1.00 56.34 95 ASP A N 1
ATOM 711 C CA . ASP A 1 95 ? -7.603 -61.188 10.633 1.00 56.34 95 ASP A CA 1
ATOM 712 C C . ASP A 1 95 ? -7.764 -62.054 9.375 1.00 56.34 95 ASP A C 1
ATOM 714 O O . ASP A 1 95 ? -7.783 -63.287 9.456 1.00 56.34 95 ASP A O 1
ATOM 718 N N . TRP A 1 96 ? -7.825 -61.436 8.190 1.00 58.38 96 TRP A N 1
ATOM 719 C CA . TRP A 1 96 ? -7.945 -62.175 6.932 1.00 58.38 96 TRP A CA 1
ATOM 720 C C . TRP A 1 96 ? -6.660 -62.953 6.612 1.00 58.38 96 TRP A C 1
ATOM 722 O O . TRP A 1 96 ? -6.723 -64.136 6.274 1.00 58.38 96 TRP A O 1
ATOM 732 N N . MET A 1 97 ? -5.483 -62.354 6.839 1.00 58.72 97 MET A N 1
ATOM 733 C CA . MET A 1 97 ? -4.199 -63.031 6.604 1.00 58.72 97 MET A CA 1
ATOM 734 C C . MET A 1 97 ? -3.978 -64.235 7.533 1.00 58.72 97 MET A C 1
ATOM 736 O O . MET A 1 97 ? -3.485 -65.269 7.080 1.00 58.72 97 MET A O 1
ATOM 740 N N . ARG A 1 98 ? -4.403 -64.162 8.806 1.00 58.62 98 ARG A N 1
ATOM 741 C CA . ARG A 1 98 ? -4.347 -65.315 9.728 1.00 58.62 98 ARG A CA 1
ATOM 742 C C . ARG A 1 98 ? -5.234 -66.474 9.275 1.00 58.62 98 ARG A C 1
ATOM 744 O O . ARG A 1 98 ? -4.822 -67.625 9.402 1.00 58.62 98 ARG A O 1
ATOM 751 N N . ARG A 1 99 ? -6.426 -66.200 8.729 1.00 59.34 99 ARG A N 1
ATOM 752 C CA . ARG A 1 99 ? -7.314 -67.253 8.199 1.00 59.34 99 ARG A CA 1
ATOM 753 C C . ARG A 1 99 ? -6.805 -67.857 6.893 1.00 59.34 99 ARG A C 1
ATOM 755 O O . ARG A 1 99 ? -6.947 -69.061 6.709 1.00 59.34 99 ARG A O 1
ATOM 762 N N . CYS A 1 100 ? -6.203 -67.059 6.013 1.00 59.19 100 CYS A N 1
ATOM 763 C CA . CYS A 1 100 ? -5.737 -67.534 4.708 1.00 59.19 100 CYS A CA 1
ATOM 764 C C . CYS A 1 100 ? -4.402 -68.294 4.763 1.00 59.19 100 CYS A C 1
ATOM 766 O O . CYS A 1 100 ? -4.209 -69.205 3.963 1.00 59.19 100 CYS A O 1
ATOM 768 N N . PHE A 1 101 ? -3.509 -67.981 5.711 1.00 61.34 101 PHE A N 1
ATOM 769 C CA . PHE A 1 101 ? -2.169 -68.589 5.780 1.00 61.34 101 PHE A CA 1
ATOM 770 C C . PHE A 1 101 ? -1.901 -69.423 7.047 1.00 61.34 101 PHE A C 1
ATOM 772 O O . PHE A 1 101 ? -0.843 -70.032 7.172 1.00 61.34 101 PHE A O 1
ATOM 779 N N . GLY A 1 102 ? -2.858 -69.526 7.977 1.00 54.66 102 GLY A N 1
ATOM 780 C CA . GLY A 1 102 ? -2.704 -70.245 9.251 1.00 54.66 102 GLY A CA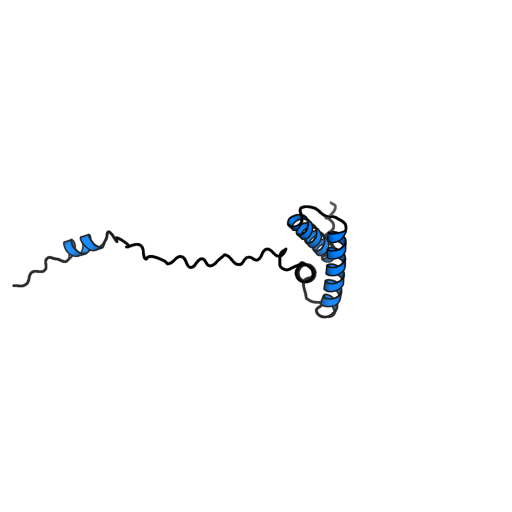 1
ATOM 781 C C . GLY A 1 102 ? -2.887 -71.768 9.207 1.00 54.66 102 GLY A C 1
ATOM 782 O O . GLY A 1 102 ? -3.075 -72.380 10.257 1.00 54.66 102 GLY A O 1
ATOM 783 N N . ARG A 1 103 ? -2.874 -72.408 8.030 1.00 56.00 103 ARG A N 1
ATOM 784 C CA . ARG A 1 103 ? -3.052 -73.867 7.916 1.00 56.00 103 ARG A CA 1
ATOM 785 C C . ARG A 1 103 ? -2.095 -74.509 6.913 1.00 56.00 103 ARG A C 1
ATOM 787 O O . ARG A 1 103 ? -2.513 -75.218 6.007 1.00 56.00 103 ARG A O 1
ATOM 794 N N . VAL A 1 104 ? -0.797 -74.310 7.120 1.00 51.59 104 VAL A N 1
ATOM 795 C CA . VAL A 1 104 ? 0.207 -75.287 6.680 1.00 51.59 104 VAL A CA 1
ATOM 796 C C . VAL A 1 104 ? 0.659 -76.026 7.928 1.00 51.59 104 VAL A C 1
ATOM 798 O O . VAL A 1 104 ? 1.527 -75.574 8.667 1.00 51.59 104 VAL A O 1
ATOM 801 N N . GLY A 1 105 ? -0.021 -77.136 8.209 1.00 51.12 105 GLY A N 1
ATOM 802 C CA . GLY A 1 105 ? 0.489 -78.124 9.140 1.00 51.12 105 GLY A CA 1
ATOM 803 C C . GLY A 1 105 ? 1.684 -78.825 8.511 1.00 51.12 105 GLY A C 1
ATOM 804 O O . GLY A 1 105 ? 1.605 -79.271 7.368 1.00 51.12 105 GLY A O 1
ATOM 805 N N . VAL A 1 106 ? 2.761 -78.966 9.273 1.00 43.69 106 VAL A N 1
ATOM 806 C CA . VAL A 1 106 ? 3.711 -80.054 9.081 1.00 43.69 106 VAL A CA 1
ATOM 807 C C . VAL A 1 106 ? 3.975 -80.649 10.458 1.00 43.69 106 VAL A C 1
ATOM 809 O O . VAL A 1 106 ? 4.241 -79.928 11.415 1.00 43.69 106 VAL A O 1
ATOM 812 N N . ARG A 1 107 ? 3.734 -81.959 10.486 1.00 44.12 107 ARG A N 1
ATOM 813 C CA . ARG A 1 107 ? 3.935 -82.955 11.539 1.00 44.12 107 ARG A CA 1
ATOM 814 C C . ARG A 1 107 ? 5.178 -82.763 12.395 1.00 44.12 107 ARG A C 1
ATOM 816 O O . ARG A 1 107 ? 6.226 -82.404 11.819 1.00 44.12 107 ARG A O 1
#

Sequence (107 aa):
MSHPANPSLWQAAQSRAEAYLGALRGGFGTEERQLTASALTSARAQRRLNPEANPIALVMEALCGLLPASETPMMTPPMQRSVMLPEPIEFPVHDWMRRCFGRVGVR

Foldseek 3Di:
DDDDPPPDLLVVLLVVQQVLVCVLPVHRDDVSVVLQVQLLVQLVVVCVVPVPDRSSVSSVVSSVVVDDPVSPPPPPDPPPPPVPPPDPPPPVCPVVCCVVPVDPDDD

Secondary structure (DSSP, 8-state):
--------HHHHHHHHHHHHHHHHHSS--HHHHHHHHHHHHHHHHHHHH-TTS-HHHHHHHHHHHHS-TTTS-------------------TTHHHHHHHHS-----

Radius of gyration: 29.55 Å; chains: 1; bounding box: 33×94×50 Å